Protein AF-A0A6L4ZQA4-F1 (afdb_monomer)

Mean predicted aligned error: 10.64 Å

Foldseek 3Di:
DPPPPPDLPDDVVVVCVVVPDPDLVVQQVDEAEEERADPQDFDDDPPDTDDDDDDPPVPPDSYQKYWYWYADPVGIDIDIDGDCVVDPPVRVVVVVVQVVQLVVQCVVCVPDDSVVSND

Sequence (119 aa):
ILGAYANSDVPGQKLIEEFAPKDPQIMSRLILFLYQNIPPQTFMVENLQAEKFKIIHSDSMPVNFMIIIYKSDYGLKIKIQYNPDVFSETTISKMLTEYKAIIQNIIASPEKTIVELTS

Structure (mmCIF, N/CA/C/O backbone):
data_AF-A0A6L4ZQA4-F1
#
_entry.id   AF-A0A6L4ZQA4-F1
#
loop_
_atom_site.group_PDB
_atom_site.id
_atom_site.type_symbol
_atom_site.label_atom_id
_atom_site.label_alt_id
_atom_site.label_comp_id
_atom_site.label_asym_id
_atom_site.label_entity_id
_atom_site.label_seq_id
_atom_site.pdbx_PDB_ins_code
_atom_site.Cartn_x
_atom_site.Cartn_y
_atom_site.Cartn_z
_atom_site.occupancy
_atom_site.B_iso_or_equiv
_atom_site.auth_seq_id
_atom_site.auth_comp_id
_atom_site.auth_asym_id
_atom_site.auth_atom_id
_atom_site.pdbx_PDB_model_num
ATOM 1 N N . ILE A 1 1 ? -18.348 8.822 -6.186 1.00 42.78 1 ILE A N 1
ATOM 2 C CA . ILE A 1 1 ? -17.650 7.510 -6.086 1.00 42.78 1 ILE A CA 1
ATOM 3 C C . ILE A 1 1 ? -18.232 6.451 -7.047 1.00 42.78 1 ILE A C 1
ATOM 5 O O . ILE A 1 1 ? -17.501 5.569 -7.465 1.00 42.78 1 ILE A O 1
ATOM 9 N N . LEU A 1 2 ? -19.491 6.556 -7.500 1.00 35.78 2 LEU A N 1
ATOM 10 C CA . LEU A 1 2 ? -20.135 5.553 -8.375 1.00 35.78 2 LEU A CA 1
ATOM 11 C C . LEU A 1 2 ? -19.724 5.557 -9.867 1.00 35.78 2 LEU A C 1
ATOM 13 O O . LEU A 1 2 ? -20.099 4.644 -10.587 1.00 35.78 2 LEU A O 1
ATOM 17 N N . GLY A 1 3 ? -18.935 6.526 -10.343 1.00 37.53 3 GLY A N 1
ATOM 18 C CA . GLY A 1 3 ? -18.532 6.601 -11.759 1.00 37.53 3 GLY A CA 1
ATOM 19 C C . GLY A 1 3 ? -17.416 5.636 -12.190 1.00 37.53 3 GLY A C 1
ATOM 20 O O . GLY A 1 3 ? -17.139 5.543 -13.378 1.00 37.53 3 GLY A O 1
ATOM 21 N N . ALA A 1 4 ? -16.765 4.932 -11.254 1.00 43.66 4 ALA A N 1
ATOM 22 C CA . ALA A 1 4 ? -15.575 4.111 -11.530 1.00 43.66 4 ALA A CA 1
ATOM 23 C C . ALA A 1 4 ? -15.852 2.597 -11.660 1.00 43.66 4 ALA A C 1
ATOM 25 O O . ALA A 1 4 ? -14.938 1.830 -11.940 1.00 43.66 4 ALA A O 1
ATOM 26 N N . TYR A 1 5 ? -17.100 2.154 -11.472 1.00 41.94 5 TYR A N 1
ATOM 27 C CA . TYR A 1 5 ? -17.479 0.730 -11.476 1.00 41.94 5 TYR A CA 1
ATOM 28 C C . TYR A 1 5 ? -18.052 0.247 -12.819 1.00 41.94 5 TYR A C 1
ATOM 30 O O . TYR A 1 5 ? -18.817 -0.711 -12.858 1.00 41.94 5 TYR A O 1
ATOM 38 N N . ALA A 1 6 ? -17.713 0.904 -13.929 1.00 38.81 6 ALA A N 1
ATOM 39 C CA . ALA A 1 6 ? -18.384 0.650 -15.202 1.00 38.81 6 ALA A CA 1
ATOM 40 C C . ALA A 1 6 ? -17.935 -0.627 -15.937 1.00 38.81 6 ALA A C 1
ATOM 42 O O . ALA A 1 6 ? -18.635 -1.024 -16.855 1.00 38.81 6 ALA A O 1
ATOM 43 N N . ASN A 1 7 ? -16.831 -1.291 -15.567 1.00 48.44 7 ASN A N 1
ATOM 44 C CA . ASN A 1 7 ? -16.348 -2.474 -16.296 1.00 48.44 7 ASN A CA 1
ATOM 45 C C . ASN A 1 7 ? -15.579 -3.452 -15.389 1.00 48.44 7 ASN A C 1
ATOM 47 O O . ASN A 1 7 ? -14.360 -3.359 -15.253 1.00 48.44 7 ASN A O 1
ATOM 51 N N . SER A 1 8 ? -16.279 -4.411 -14.776 1.00 47.78 8 SER A N 1
ATOM 52 C CA . SER A 1 8 ? -15.664 -5.451 -13.927 1.00 47.78 8 SER A CA 1
ATOM 53 C C . SER A 1 8 ? -14.882 -6.528 -14.699 1.00 47.78 8 SER A C 1
ATOM 55 O O . SER A 1 8 ? -14.196 -7.329 -14.069 1.00 47.78 8 SER A O 1
ATOM 57 N N . ASP A 1 9 ? -14.940 -6.516 -16.036 1.00 50.25 9 ASP A N 1
ATOM 58 C CA . ASP A 1 9 ? -14.293 -7.507 -16.911 1.00 50.25 9 ASP A CA 1
ATOM 59 C C . ASP A 1 9 ? -12.969 -7.027 -17.531 1.00 50.25 9 ASP A C 1
ATOM 61 O O . ASP A 1 9 ? -12.285 -7.789 -18.218 1.00 50.25 9 ASP A O 1
ATOM 65 N N . VAL A 1 10 ? -12.571 -5.770 -17.302 1.00 49.62 10 VAL A N 1
ATOM 66 C CA . VAL A 1 10 ? -11.318 -5.233 -17.848 1.00 49.62 10 VAL A CA 1
ATOM 67 C C . VAL A 1 10 ? -10.179 -5.513 -16.861 1.00 49.62 10 VAL A C 1
ATOM 69 O O . VAL A 1 10 ? -10.247 -5.072 -15.710 1.00 49.62 10 VAL A O 1
ATOM 72 N N . PRO A 1 11 ? -9.103 -6.218 -17.273 1.00 58.31 11 PRO A N 1
ATOM 73 C CA . PRO A 1 11 ? -7.919 -6.373 -16.440 1.00 58.31 11 PRO A CA 1
ATOM 74 C C . PRO A 1 11 ? -7.424 -4.998 -15.996 1.00 58.31 11 PRO A C 1
ATOM 76 O O . PRO A 1 11 ? -7.240 -4.117 -16.831 1.00 58.31 11 PRO A O 1
ATOM 79 N N . GLY A 1 12 ? -7.165 -4.815 -14.699 1.00 55.78 12 GLY A N 1
ATOM 80 C CA . GLY A 1 12 ? -6.736 -3.517 -14.162 1.00 55.78 12 GLY A CA 1
ATOM 81 C C . GLY A 1 12 ? -5.522 -2.907 -14.877 1.00 55.78 12 GLY A C 1
ATOM 82 O O . GLY A 1 12 ? -5.392 -1.693 -14.921 1.00 55.78 12 GLY A O 1
ATOM 83 N N . GLN A 1 13 ? -4.687 -3.734 -15.513 1.00 56.12 13 GLN A N 1
ATOM 84 C CA . GLN A 1 13 ? -3.581 -3.301 -16.371 1.00 56.12 13 GLN A CA 1
ATOM 85 C C . GLN A 1 13 ? -4.041 -2.505 -17.605 1.00 56.12 13 GLN A C 1
ATOM 87 O O . GLN A 1 13 ? -3.462 -1.465 -17.895 1.00 56.12 13 GLN A O 1
ATOM 92 N N . LYS A 1 14 ? -5.137 -2.910 -18.260 1.00 57.06 14 LYS A N 1
ATOM 93 C CA . LYS A 1 14 ? -5.724 -2.162 -19.385 1.00 57.06 14 LYS A CA 1
ATOM 94 C C . LYS A 1 14 ? -6.357 -0.844 -18.938 1.00 57.06 14 LYS A C 1
ATOM 96 O O . LYS A 1 14 ? -6.239 0.151 -19.636 1.00 57.06 14 LYS A O 1
ATOM 101 N N . LEU A 1 15 ? -6.970 -0.809 -17.750 1.00 59.88 15 LEU A N 1
ATOM 102 C CA . LEU A 1 15 ? -7.477 0.445 -17.175 1.00 59.88 15 LEU A CA 1
ATOM 103 C C . LEU A 1 15 ? -6.340 1.427 -16.887 1.00 59.88 15 LEU A C 1
ATOM 105 O O . LEU A 1 15 ? -6.500 2.624 -17.091 1.00 59.88 15 LEU A O 1
ATOM 109 N N . ILE A 1 16 ? -5.188 0.933 -16.433 1.00 60.56 16 ILE A N 1
ATOM 110 C CA . ILE A 1 16 ? -4.008 1.780 -16.262 1.00 60.56 16 ILE A CA 1
ATOM 111 C C . ILE A 1 16 ? -3.580 2.318 -17.624 1.00 60.56 16 ILE A C 1
ATOM 113 O O . ILE A 1 16 ? -3.411 3.513 -17.740 1.00 60.56 16 ILE A O 1
ATOM 117 N N . GLU A 1 17 ? -3.476 1.503 -18.669 1.00 62.69 17 GLU A N 1
ATOM 118 C CA . GLU A 1 17 ? -3.097 1.991 -20.006 1.00 62.69 17 GLU A CA 1
ATOM 119 C C . GLU A 1 17 ? -4.084 3.021 -20.592 1.00 62.69 17 GLU A C 1
ATOM 121 O O . GLU A 1 17 ? -3.658 3.981 -21.234 1.00 62.69 17 GLU A O 1
ATOM 126 N N . GLU A 1 18 ? -5.388 2.856 -20.352 1.00 62.75 18 GLU A N 1
ATOM 127 C CA . GLU A 1 18 ? -6.435 3.739 -20.887 1.00 62.75 18 GLU A CA 1
ATOM 128 C C . GLU A 1 18 ? -6.622 5.037 -20.086 1.00 62.75 18 GLU A C 1
ATOM 130 O O . GLU A 1 18 ? -6.898 6.087 -20.672 1.00 62.75 18 GLU A O 1
ATOM 135 N N . PHE A 1 19 ? -6.479 4.984 -18.758 1.00 60.47 19 PHE A N 1
ATOM 136 C CA . PHE A 1 19 ? -6.728 6.121 -17.860 1.00 60.47 19 PHE A CA 1
ATOM 137 C C . PHE A 1 19 ? -5.453 6.750 -17.289 1.00 60.47 19 PHE A C 1
ATOM 139 O O . PHE A 1 19 ? -5.528 7.810 -16.660 1.00 60.47 19 PHE A O 1
ATOM 146 N N . ALA A 1 20 ? -4.286 6.131 -17.485 1.00 63.12 20 ALA A N 1
ATOM 147 C CA . ALA A 1 20 ? -3.019 6.697 -17.052 1.00 63.12 20 ALA A CA 1
ATOM 148 C C . ALA A 1 20 ? -2.766 8.043 -17.733 1.00 63.12 20 ALA A C 1
ATOM 150 O O . ALA A 1 20 ? -2.891 8.173 -18.957 1.00 63.12 20 ALA A O 1
ATOM 151 N N . PRO A 1 21 ? -2.304 9.041 -16.968 1.00 63.94 21 PRO A N 1
ATOM 152 C CA . PRO A 1 21 ? -1.620 10.182 -17.542 1.00 63.94 21 PRO A CA 1
ATOM 153 C C . PRO A 1 21 ? -0.512 9.710 -18.489 1.00 63.94 21 PRO A C 1
ATOM 155 O O . PRO A 1 21 ? 0.323 8.885 -18.128 1.00 63.94 21 PRO A O 1
ATOM 158 N N . LYS A 1 22 ? -0.467 10.281 -19.696 1.00 68.69 22 LYS A N 1
ATOM 159 C CA . LYS A 1 22 ? 0.593 9.995 -20.681 1.00 68.69 22 LYS A CA 1
ATOM 160 C C . LYS A 1 22 ? 1.974 10.505 -20.252 1.00 68.69 22 LYS A C 1
ATOM 162 O O . LYS A 1 22 ? 2.952 10.238 -20.939 1.00 68.69 22 LYS A O 1
ATOM 167 N N . ASP A 1 23 ? 2.042 11.262 -19.158 1.00 77.88 23 ASP A N 1
ATOM 168 C CA . ASP A 1 23 ? 3.270 11.806 -18.594 1.00 77.88 23 ASP A CA 1
ATOM 169 C C . ASP A 1 23 ? 3.902 10.807 -17.601 1.00 77.88 23 ASP A C 1
ATOM 171 O O . ASP A 1 23 ? 3.347 10.583 -16.515 1.00 77.88 23 ASP A O 1
ATOM 175 N N . PRO A 1 24 ? 5.084 10.244 -17.918 1.00 69.44 24 PRO A N 1
ATOM 176 C CA . PRO A 1 24 ? 5.799 9.328 -17.032 1.00 69.44 24 PRO A CA 1
ATOM 177 C C . PRO A 1 24 ? 6.130 9.931 -15.658 1.00 69.44 24 PRO A C 1
ATOM 179 O O . PRO A 1 24 ? 6.181 9.207 -14.660 1.00 69.44 24 PRO A O 1
ATOM 182 N N . GLN A 1 25 ? 6.323 11.252 -15.568 1.00 73.50 25 GLN A N 1
ATOM 183 C CA . GLN A 1 25 ? 6.600 11.913 -14.292 1.00 73.50 25 GLN A CA 1
ATOM 184 C C . GLN A 1 25 ? 5.385 11.875 -13.369 1.00 73.50 25 GLN A C 1
ATOM 186 O O . GLN A 1 25 ? 5.535 11.654 -12.167 1.00 73.50 25 GLN A O 1
ATOM 191 N N . ILE A 1 26 ? 4.181 12.042 -13.916 1.00 74.44 26 ILE A N 1
ATOM 192 C CA . ILE A 1 26 ? 2.948 11.924 -13.134 1.00 74.44 26 ILE A CA 1
ATOM 193 C C . ILE A 1 26 ? 2.767 10.470 -12.699 1.00 74.44 26 ILE A C 1
ATOM 195 O O . ILE A 1 26 ? 2.509 10.219 -11.524 1.00 74.44 26 ILE A O 1
ATOM 199 N N . MET A 1 27 ? 2.997 9.517 -13.605 1.00 71.88 27 MET A N 1
ATOM 200 C CA . MET A 1 27 ? 2.871 8.084 -13.322 1.00 71.88 27 MET A CA 1
ATOM 201 C C . MET A 1 27 ? 3.759 7.620 -12.162 1.00 71.88 27 MET A C 1
ATOM 203 O O . MET A 1 27 ? 3.294 6.917 -11.265 1.00 71.88 27 MET A O 1
ATOM 207 N N . SER A 1 28 ? 4.998 8.109 -12.090 1.00 73.06 28 SER A N 1
ATOM 208 C CA . SER A 1 28 ? 5.909 7.810 -10.976 1.00 73.06 28 SER A CA 1
ATOM 209 C C . SER A 1 28 ? 5.421 8.310 -9.601 1.00 73.06 28 SER A C 1
ATOM 211 O O . SER A 1 28 ? 5.876 7.819 -8.566 1.00 73.06 28 SER A O 1
ATOM 213 N N . ARG A 1 29 ? 4.476 9.258 -9.559 1.00 77.56 29 ARG A N 1
ATOM 214 C CA . ARG A 1 29 ? 3.900 9.813 -8.319 1.00 77.56 29 ARG A CA 1
ATOM 215 C C . ARG A 1 29 ? 2.574 9.168 -7.923 1.00 77.56 29 ARG A C 1
ATOM 217 O O . ARG A 1 29 ? 2.059 9.466 -6.847 1.00 77.56 29 ARG A O 1
ATOM 224 N N . LEU A 1 30 ? 2.001 8.321 -8.775 1.00 76.62 30 LEU A N 1
ATOM 225 C CA . LEU A 1 30 ? 0.726 7.676 -8.494 1.00 76.62 30 LEU A CA 1
ATOM 226 C C . LEU A 1 30 ? 0.913 6.430 -7.627 1.00 76.62 30 LEU A C 1
ATOM 228 O O . LEU A 1 30 ? 1.823 5.627 -7.829 1.00 76.62 30 LEU A O 1
ATOM 232 N N . ILE A 1 31 ? -0.011 6.259 -6.684 1.00 80.88 31 ILE A N 1
ATOM 233 C CA . ILE A 1 31 ? -0.240 5.005 -5.971 1.00 80.88 31 ILE A CA 1
ATOM 234 C C . ILE A 1 31 ? -1.457 4.349 -6.611 1.00 80.88 31 ILE A C 1
ATOM 236 O O . ILE A 1 31 ? -2.535 4.945 -6.650 1.00 80.88 31 ILE A O 1
ATOM 240 N N . LEU A 1 32 ? -1.295 3.124 -7.106 1.00 80.81 32 LEU A N 1
ATOM 241 C CA . LEU A 1 32 ? -2.407 2.368 -7.677 1.00 80.81 32 LEU A CA 1
ATOM 242 C C . LEU A 1 32 ? -2.997 1.415 -6.647 1.00 80.81 32 LEU A C 1
ATOM 244 O O . LEU A 1 32 ? -2.277 0.652 -6.010 1.00 80.81 32 LEU A O 1
ATOM 248 N N . PHE A 1 33 ? -4.319 1.437 -6.519 1.00 81.56 33 PHE A N 1
ATOM 249 C CA . PHE A 1 33 ? -5.074 0.520 -5.678 1.00 81.56 33 PHE A CA 1
ATOM 250 C C . PHE A 1 33 ? -6.043 -0.268 -6.552 1.00 81.56 33 PHE A C 1
ATOM 252 O O . PHE A 1 33 ? -6.937 0.304 -7.175 1.00 81.56 33 PHE A O 1
ATOM 259 N N . LEU A 1 34 ? -5.859 -1.584 -6.606 1.00 79.50 34 LEU A N 1
ATOM 260 C CA . LEU A 1 34 ? -6.658 -2.481 -7.429 1.00 79.50 34 LEU A CA 1
ATOM 261 C C . LEU A 1 34 ? -7.349 -3.508 -6.545 1.00 79.50 34 LEU A C 1
ATOM 263 O O . LEU A 1 34 ? -6.687 -4.276 -5.855 1.00 79.50 34 LEU A O 1
ATOM 267 N N . TYR A 1 35 ? -8.675 -3.566 -6.614 1.00 80.75 35 TYR A N 1
ATOM 268 C CA . TYR A 1 35 ? -9.447 -4.666 -6.050 1.00 80.75 35 TYR A CA 1
ATOM 269 C C . TYR A 1 35 ? -9.871 -5.616 -7.172 1.00 80.75 35 TYR A C 1
ATOM 271 O O . TYR A 1 35 ? -10.645 -5.248 -8.051 1.00 80.75 35 TYR A O 1
ATOM 279 N N . GLN A 1 36 ? -9.343 -6.836 -7.153 1.00 71.25 36 GLN A N 1
ATOM 280 C CA . GLN A 1 36 ? -9.665 -7.894 -8.102 1.00 71.25 36 GLN A CA 1
ATOM 281 C C . GLN A 1 36 ? -10.565 -8.923 -7.422 1.00 71.25 36 GLN A C 1
ATOM 283 O O . GLN A 1 36 ? -10.105 -9.796 -6.686 1.00 71.25 36 GLN A O 1
ATOM 288 N N . ASN A 1 37 ? -11.862 -8.851 -7.708 1.00 68.31 37 ASN A N 1
ATOM 289 C CA . ASN A 1 37 ? -12.813 -9.906 -7.359 1.00 68.31 37 ASN A CA 1
ATOM 290 C C . ASN A 1 37 ? -12.952 -10.917 -8.508 1.00 68.31 37 ASN A C 1
ATOM 292 O O . ASN A 1 37 ? -14.059 -11.276 -8.898 1.00 68.31 37 ASN A O 1
ATOM 296 N N . ILE A 1 38 ? -11.827 -11.318 -9.107 1.00 62.47 38 ILE A N 1
ATOM 297 C CA . ILE A 1 38 ? -11.822 -12.292 -10.200 1.00 62.47 38 ILE A CA 1
ATOM 298 C C . ILE A 1 38 ? -11.760 -13.683 -9.559 1.00 62.47 38 ILE A C 1
ATOM 300 O O . ILE A 1 38 ? -10.809 -13.946 -8.815 1.00 62.47 38 ILE A O 1
ATOM 304 N N . PRO A 1 39 ? -12.734 -14.576 -9.812 1.00 55.69 39 PRO A N 1
ATOM 305 C CA . PRO A 1 39 ? -12.669 -15.948 -9.330 1.00 55.69 39 PRO A CA 1
ATOM 306 C C . PRO A 1 39 ? -11.371 -16.615 -9.807 1.00 55.69 39 PRO A C 1
ATOM 308 O O . PRO A 1 39 ? -10.962 -16.385 -10.952 1.00 55.69 39 PRO A O 1
ATOM 311 N N . PRO A 1 40 ? -10.708 -17.440 -8.978 1.00 56.69 40 PRO A N 1
ATOM 312 C CA . PRO A 1 40 ? -9.567 -18.217 -9.437 1.00 56.69 40 PRO A CA 1
ATOM 313 C C . PRO A 1 40 ? -10.004 -19.075 -10.629 1.00 56.69 40 PRO A C 1
ATOM 315 O O . PRO A 1 40 ? -10.838 -19.964 -10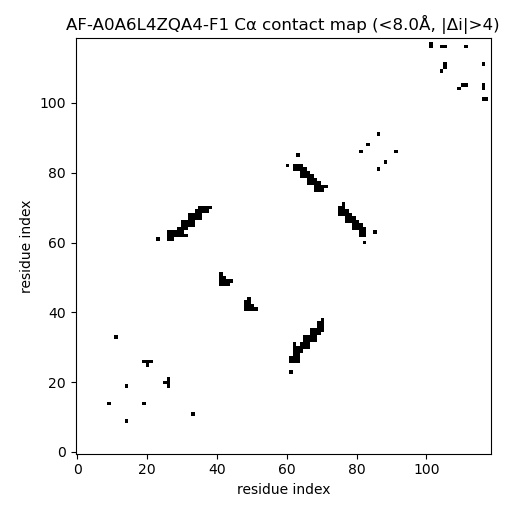.502 1.00 56.69 40 PRO A O 1
ATOM 318 N N . GLN A 1 41 ? -9.471 -18.771 -11.813 1.00 57.69 41 GLN A N 1
ATOM 319 C CA . GLN A 1 41 ? -9.730 -19.567 -13.007 1.00 57.69 41 GLN A CA 1
ATOM 320 C C . GLN A 1 41 ? -8.876 -20.830 -12.931 1.00 57.69 41 GLN A C 1
ATOM 322 O O . GLN A 1 41 ? -7.664 -20.771 -13.160 1.00 57.69 41 GLN A O 1
ATOM 327 N N . THR A 1 42 ? -9.501 -21.954 -12.601 1.00 59.66 42 THR A N 1
ATOM 328 C CA . THR A 1 42 ? -8.933 -23.282 -12.820 1.00 59.66 42 THR A CA 1
ATOM 329 C C . THR A 1 42 ? -9.109 -23.645 -14.289 1.00 59.66 42 THR A C 1
ATOM 331 O O . THR A 1 42 ? -10.212 -23.591 -14.830 1.00 59.66 42 THR A O 1
ATOM 334 N N . PHE A 1 43 ? -8.008 -23.977 -14.958 1.00 62.12 43 PHE A N 1
ATOM 335 C CA . PHE A 1 43 ? -8.054 -24.471 -16.328 1.00 62.12 43 PHE A CA 1
ATOM 336 C C . PHE A 1 43 ? -8.033 -25.991 -16.258 1.00 62.12 43 PHE A C 1
ATOM 338 O O . PHE A 1 43 ? -7.075 -26.575 -15.764 1.00 62.12 43 PHE A O 1
ATOM 345 N N . MET A 1 44 ? -9.105 -26.631 -16.714 1.00 65.81 44 MET A N 1
ATOM 346 C CA . MET A 1 44 ? -9.134 -28.079 -16.892 1.00 65.81 44 MET A CA 1
ATOM 347 C C . MET A 1 44 ? -8.801 -28.374 -18.350 1.00 65.81 44 MET A C 1
ATOM 349 O O . MET A 1 44 ? -9.490 -27.888 -19.248 1.00 65.81 44 MET A O 1
ATOM 353 N N . VAL A 1 45 ? -7.747 -29.151 -18.584 1.00 72.12 45 VAL A N 1
ATOM 354 C CA . VAL A 1 45 ? -7.456 -29.725 -19.902 1.00 72.12 45 VAL A CA 1
ATOM 355 C C . VAL A 1 45 ? -7.632 -31.226 -19.760 1.00 72.12 45 VAL A C 1
ATOM 357 O O . VAL A 1 45 ? -6.829 -31.887 -19.106 1.00 72.12 45 VAL A O 1
ATOM 360 N N . GLU A 1 46 ? -8.729 -31.741 -20.316 1.00 79.75 46 GLU A N 1
ATOM 361 C CA . GLU A 1 46 ? -9.182 -33.120 -20.106 1.00 79.75 46 GLU A CA 1
ATOM 362 C C . GLU A 1 46 ? -9.313 -33.456 -18.605 1.00 79.75 46 GLU A C 1
ATOM 364 O O . GLU A 1 46 ? -10.212 -32.951 -17.933 1.00 79.75 46 GLU A O 1
ATOM 369 N N . ASN A 1 47 ? -8.385 -34.267 -18.081 1.00 74.75 47 ASN A N 1
ATOM 370 C CA . ASN A 1 47 ? -8.334 -34.760 -16.702 1.00 74.75 47 ASN A CA 1
ATOM 371 C C . ASN A 1 47 ? -7.200 -34.109 -15.887 1.00 74.75 47 ASN A C 1
ATOM 373 O O . ASN A 1 47 ? -6.913 -34.540 -14.770 1.00 74.75 47 ASN A O 1
ATOM 377 N N . LEU A 1 48 ? -6.514 -33.116 -16.459 1.00 70.62 48 LEU A N 1
ATOM 378 C CA . LEU A 1 48 ? -5.400 -32.415 -15.833 1.00 70.62 48 LEU A CA 1
ATOM 379 C C . LEU A 1 48 ? -5.859 -31.047 -15.340 1.00 70.62 48 LEU A C 1
ATOM 381 O O . LEU A 1 48 ? -6.415 -30.240 -16.091 1.00 70.62 48 LEU A O 1
ATOM 385 N N . GLN A 1 49 ? -5.578 -30.781 -14.069 1.00 71.31 49 GLN A N 1
ATOM 386 C CA . GLN A 1 49 ? -5.731 -29.458 -13.490 1.00 71.31 49 GLN A CA 1
ATOM 387 C C . GLN A 1 49 ? -4.502 -28.625 -13.858 1.00 71.31 49 GLN A C 1
ATOM 389 O O . GLN A 1 49 ? -3.403 -28.863 -13.359 1.00 71.31 49 GLN A O 1
ATOM 394 N N . ALA A 1 50 ? -4.680 -27.652 -14.748 1.00 69.75 50 ALA A N 1
ATOM 395 C CA . ALA A 1 50 ? -3.656 -26.670 -15.053 1.00 69.75 50 ALA A CA 1
ATOM 396 C C . ALA A 1 50 ? -3.718 -25.531 -14.027 1.00 69.75 50 ALA A C 1
ATOM 398 O O . ALA A 1 50 ? -4.720 -24.818 -13.898 1.00 69.75 50 ALA A O 1
ATOM 399 N N . GLU A 1 51 ? -2.617 -25.343 -13.307 1.00 62.53 51 GLU A N 1
ATOM 400 C CA . GLU A 1 51 ? -2.408 -24.182 -12.452 1.00 62.53 51 GLU A CA 1
ATOM 401 C C . GLU A 1 51 ? -1.753 -23.055 -13.253 1.00 62.53 51 GLU A C 1
ATOM 403 O O . GLU A 1 51 ? -0.813 -23.269 -14.022 1.00 62.53 51 GLU A O 1
ATOM 408 N N . LYS A 1 52 ? -2.230 -21.818 -13.065 1.00 59.94 52 LYS A N 1
ATOM 409 C CA . LYS A 1 52 ? -1.557 -20.650 -13.639 1.00 59.94 52 LYS A CA 1
ATOM 410 C C . LYS A 1 52 ? -0.196 -20.478 -12.968 1.00 59.94 52 LYS A C 1
ATOM 412 O O . LYS A 1 52 ? -0.119 -19.977 -11.847 1.00 59.94 52 LYS A O 1
ATOM 417 N N . PHE A 1 53 ? 0.880 -20.790 -13.680 1.00 49.28 53 PHE A N 1
ATOM 418 C CA . PHE A 1 53 ? 2.200 -20.305 -13.305 1.00 49.28 53 PHE A CA 1
ATOM 419 C C . PHE A 1 53 ? 2.293 -18.820 -13.667 1.00 49.28 53 PHE A C 1
ATOM 421 O O . PHE A 1 53 ? 2.105 -18.427 -14.821 1.00 49.28 53 PHE A O 1
ATOM 428 N N . LYS A 1 54 ? 2.540 -17.964 -12.672 1.00 52.78 54 LYS A N 1
ATOM 429 C CA . LYS A 1 54 ? 2.714 -16.531 -12.908 1.00 52.78 54 LYS A CA 1
ATOM 430 C C . LYS A 1 54 ? 4.046 -16.323 -13.619 1.00 52.78 54 LYS A C 1
ATOM 432 O O . LYS A 1 54 ? 5.092 -16.367 -12.980 1.00 52.78 54 LYS A O 1
ATOM 437 N N . ILE A 1 55 ? 4.002 -16.054 -14.922 1.00 45.09 55 ILE A N 1
ATOM 438 C CA . ILE A 1 55 ? 5.161 -15.513 -15.628 1.00 45.09 55 ILE A CA 1
ATOM 439 C C . ILE A 1 55 ? 5.457 -14.165 -14.971 1.00 45.09 55 ILE A C 1
ATOM 441 O O . ILE A 1 55 ? 4.641 -13.242 -15.017 1.00 45.09 55 ILE A O 1
ATOM 445 N N . ILE A 1 56 ? 6.591 -14.071 -14.279 1.00 47.47 56 ILE A N 1
ATOM 446 C CA . ILE A 1 56 ? 7.108 -12.793 -13.799 1.00 47.47 56 ILE A CA 1
ATOM 447 C C . ILE A 1 56 ? 7.713 -12.124 -15.030 1.00 47.47 56 ILE A C 1
ATOM 449 O O . ILE A 1 56 ? 8.924 -12.121 -15.216 1.00 47.47 56 ILE A O 1
ATOM 453 N N . HIS A 1 57 ? 6.866 -11.613 -15.923 1.00 43.62 57 HIS A N 1
ATOM 454 C CA . HIS A 1 57 ? 7.342 -10.596 -16.838 1.00 43.62 57 HIS A CA 1
ATOM 455 C C . HIS A 1 57 ? 7.748 -9.414 -15.962 1.00 43.62 57 HIS A C 1
ATOM 457 O O . HIS A 1 57 ? 6.939 -8.886 -15.194 1.00 43.62 57 HIS A O 1
ATOM 463 N N . SER A 1 58 ? 9.024 -9.040 -16.028 1.00 46.25 58 SER A N 1
ATOM 464 C CA . SER A 1 58 ? 9.528 -7.772 -15.510 1.00 46.25 58 SER A CA 1
ATOM 465 C C . SER A 1 58 ? 9.060 -6.630 -16.416 1.00 46.25 58 SER A C 1
ATOM 467 O O . SER A 1 58 ? 9.865 -5.797 -16.831 1.00 46.25 58 SER A O 1
ATOM 469 N N . ASP A 1 59 ? 7.782 -6.629 -16.794 1.00 52.12 59 ASP A N 1
ATOM 470 C CA . ASP A 1 59 ? 7.200 -5.489 -17.476 1.00 52.12 59 ASP A CA 1
ATOM 471 C C . ASP A 1 59 ? 7.347 -4.322 -16.508 1.00 52.12 59 ASP A C 1
ATOM 473 O O . ASP A 1 59 ? 6.969 -4.423 -15.334 1.00 52.12 59 ASP A O 1
ATOM 477 N N . SER A 1 60 ? 8.001 -3.257 -16.971 1.00 59.31 60 SER A N 1
ATOM 478 C CA . SER A 1 60 ? 8.257 -2.068 -16.169 1.00 59.31 60 SER A CA 1
ATOM 479 C C . SER A 1 60 ? 6.949 -1.636 -15.518 1.00 59.31 60 SER A C 1
ATOM 481 O O . SER A 1 60 ? 5.990 -1.300 -16.217 1.00 59.31 60 SER A O 1
ATOM 483 N N . MET A 1 61 ? 6.887 -1.678 -14.187 1.00 66.31 61 MET A N 1
ATOM 484 C CA . MET A 1 61 ? 5.709 -1.202 -13.483 1.00 66.31 61 MET A CA 1
ATOM 485 C C . MET A 1 61 ? 5.579 0.294 -13.784 1.00 66.31 61 MET A C 1
ATOM 487 O O . MET A 1 61 ? 6.525 1.039 -13.532 1.00 66.31 61 MET A O 1
ATOM 491 N N . PRO A 1 62 ? 4.447 0.755 -14.341 1.00 67.94 62 PRO A N 1
ATOM 492 C CA . PRO A 1 62 ? 4.341 2.134 -14.805 1.00 67.94 62 PRO A CA 1
ATOM 493 C C . PRO A 1 62 ? 4.287 3.133 -13.639 1.00 67.94 62 PRO A C 1
ATOM 495 O O . PRO A 1 62 ? 4.505 4.321 -13.833 1.00 67.94 62 PRO A O 1
ATOM 498 N N . VAL A 1 63 ? 4.017 2.652 -12.422 1.00 77.38 63 VAL A N 1
ATOM 499 C CA . VAL A 1 63 ? 4.002 3.431 -11.181 1.00 77.38 63 VAL A CA 1
ATOM 500 C C . VAL A 1 63 ? 5.072 2.931 -10.221 1.00 77.38 63 VAL A C 1
ATOM 502 O O . VAL A 1 63 ? 5.570 1.823 -10.377 1.00 77.38 63 VAL A O 1
ATOM 505 N N . ASN A 1 64 ? 5.388 3.708 -9.186 1.00 85.44 64 ASN A N 1
ATOM 506 C CA . ASN A 1 64 ? 6.369 3.294 -8.179 1.00 85.44 64 ASN A CA 1
ATOM 507 C C . ASN A 1 64 ? 5.777 2.440 -7.053 1.00 85.44 64 ASN A C 1
ATOM 509 O O . ASN A 1 64 ? 6.530 1.786 -6.334 1.00 85.44 64 ASN A O 1
ATOM 513 N N . PHE A 1 65 ? 4.451 2.428 -6.887 1.00 86.25 65 PHE A N 1
ATOM 514 C CA . PHE A 1 65 ? 3.790 1.660 -5.837 1.00 86.25 65 PHE A CA 1
ATOM 515 C C . PHE A 1 65 ? 2.370 1.248 -6.246 1.00 86.25 65 PHE A C 1
ATOM 517 O O . PHE A 1 65 ? 1.554 2.068 -6.675 1.00 86.25 65 PHE A O 1
ATOM 524 N N . MET A 1 66 ? 2.066 -0.036 -6.089 1.00 85.38 66 MET A N 1
ATOM 525 C CA . MET A 1 66 ? 0.791 -0.644 -6.446 1.00 85.38 66 MET A CA 1
ATOM 526 C C . MET A 1 66 ? 0.348 -1.630 -5.362 1.00 85.38 66 MET A C 1
ATOM 528 O O . MET A 1 66 ? 1.092 -2.540 -4.995 1.00 85.38 66 MET A O 1
ATOM 532 N N . ILE A 1 67 ? -0.890 -1.483 -4.895 1.00 85.88 67 ILE A N 1
ATOM 533 C CA . ILE A 1 67 ? -1.583 -2.419 -4.007 1.00 85.88 67 ILE A CA 1
ATOM 534 C C . ILE A 1 67 ? -2.614 -3.178 -4.831 1.00 85.88 67 ILE A C 1
ATOM 536 O O . ILE A 1 67 ? -3.463 -2.583 -5.493 1.00 85.88 67 ILE A O 1
ATOM 540 N N . ILE A 1 68 ? -2.567 -4.501 -4.752 1.00 82.75 68 ILE A N 1
ATOM 541 C CA . ILE A 1 68 ? -3.524 -5.406 -5.376 1.00 82.75 68 ILE A CA 1
ATOM 542 C C . ILE A 1 68 ? -4.182 -6.216 -4.267 1.00 82.75 68 ILE A C 1
ATOM 544 O O . ILE A 1 68 ? -3.525 -7.001 -3.583 1.00 82.75 68 ILE A O 1
ATOM 548 N N . ILE A 1 69 ? -5.485 -6.045 -4.101 1.00 84.31 69 ILE A N 1
ATOM 549 C CA . ILE A 1 69 ? -6.307 -6.804 -3.169 1.00 84.31 69 ILE A CA 1
ATOM 550 C C . ILE A 1 69 ? -7.133 -7.801 -3.964 1.00 84.31 69 ILE A C 1
ATOM 552 O O . ILE A 1 69 ? -7.787 -7.429 -4.933 1.00 84.31 69 ILE A O 1
ATOM 556 N N . TYR A 1 70 ? -7.132 -9.058 -3.548 1.00 80.94 70 TYR A N 1
ATOM 557 C CA . TYR A 1 70 ? -7.946 -10.093 -4.169 1.00 80.94 70 TYR A CA 1
ATOM 558 C C . TYR A 1 70 ? -8.585 -10.986 -3.115 1.00 80.94 70 TYR A C 1
ATOM 560 O O . TYR A 1 70 ? -8.052 -11.181 -2.018 1.00 80.94 70 TYR A O 1
ATOM 568 N N . LYS A 1 71 ? -9.767 -11.511 -3.439 1.00 79.25 71 LYS A N 1
ATOM 569 C CA . LYS A 1 71 ? -10.471 -12.461 -2.579 1.00 79.25 71 LYS A CA 1
ATOM 570 C C . LYS A 1 71 ? -9.816 -13.839 -2.694 1.00 79.25 71 LYS A C 1
ATOM 572 O O . LYS A 1 71 ? -9.436 -14.273 -3.777 1.00 79.25 71 LYS A O 1
ATOM 577 N N . SER A 1 72 ? -9.689 -14.521 -1.566 1.00 76.94 72 SER A N 1
ATOM 578 C CA . SER A 1 72 ? -9.285 -15.921 -1.466 1.00 76.94 72 SER A CA 1
ATOM 579 C C . SER A 1 72 ? -10.232 -16.663 -0.528 1.00 76.94 72 SER A C 1
ATOM 581 O O . SER A 1 72 ? -11.001 -16.029 0.201 1.00 76.94 72 SER A O 1
ATOM 583 N N . ASP A 1 73 ? -10.136 -17.989 -0.497 1.00 77.62 73 ASP A N 1
ATOM 584 C CA . ASP A 1 73 ? -10.961 -18.829 0.383 1.00 77.62 73 ASP A CA 1
ATOM 585 C C . ASP A 1 73 ? -10.761 -18.504 1.874 1.00 77.62 73 ASP A C 1
ATOM 587 O O . ASP A 1 73 ? -11.657 -18.704 2.685 1.00 77.62 73 ASP A O 1
ATOM 591 N N . TYR A 1 74 ? -9.612 -17.919 2.228 1.00 78.75 74 TYR A N 1
ATOM 592 C CA . TYR A 1 74 ? -9.251 -17.530 3.595 1.00 78.75 74 TYR A CA 1
ATOM 593 C C . TYR A 1 74 ? -9.481 -16.037 3.888 1.00 78.75 74 TYR A C 1
ATOM 595 O O . TYR A 1 74 ? -8.963 -15.509 4.871 1.00 78.75 74 TYR A O 1
ATOM 603 N N . GLY A 1 75 ? -10.219 -15.331 3.025 1.00 82.12 75 GLY A N 1
ATOM 604 C CA . GLY A 1 75 ? -10.470 -13.893 3.140 1.00 82.12 75 GLY A CA 1
ATOM 605 C C . GLY A 1 75 ? -9.689 -13.063 2.121 1.00 82.12 75 GLY A C 1
ATOM 606 O O . GLY A 1 75 ? -9.374 -13.528 1.024 1.00 82.12 75 GLY A O 1
ATOM 607 N N . LEU A 1 76 ? -9.407 -11.802 2.453 1.00 83.25 76 LEU A N 1
ATOM 608 C CA . LEU A 1 76 ? -8.699 -10.886 1.556 1.00 83.25 76 LEU A CA 1
ATOM 609 C C . LEU A 1 76 ? -7.189 -11.129 1.600 1.00 83.25 76 LEU A C 1
ATOM 611 O O . LEU A 1 76 ? -6.582 -11.149 2.670 1.00 83.25 76 LEU A O 1
ATOM 615 N N . LYS A 1 77 ? -6.576 -11.249 0.424 1.00 83.00 77 LYS A N 1
ATOM 616 C CA . LYS A 1 77 ? -5.123 -11.224 0.256 1.00 83.00 77 LYS A CA 1
ATOM 617 C C . LYS A 1 77 ? -4.702 -9.888 -0.333 1.00 83.00 77 LYS A C 1
ATOM 619 O O . LYS A 1 77 ? -5.353 -9.366 -1.234 1.00 83.00 77 LYS A O 1
ATO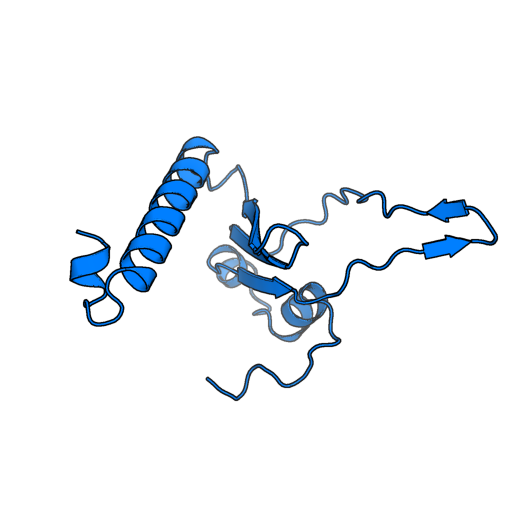M 624 N N . ILE A 1 78 ? -3.590 -9.363 0.170 1.00 81.94 78 ILE A N 1
ATOM 625 C CA . ILE A 1 78 ? -2.986 -8.115 -0.289 1.00 81.94 78 ILE A CA 1
ATOM 626 C C . ILE A 1 78 ? -1.623 -8.452 -0.882 1.00 81.94 78 ILE A C 1
ATOM 628 O O . ILE A 1 78 ? -0.805 -9.117 -0.248 1.00 81.94 78 ILE A O 1
ATOM 632 N N . LYS A 1 79 ? -1.381 -7.991 -2.103 1.00 83.75 79 LYS A N 1
ATOM 633 C CA . LYS A 1 79 ? -0.076 -8.005 -2.753 1.00 83.75 79 LYS A CA 1
ATOM 634 C C . LYS A 1 79 ? 0.359 -6.567 -2.994 1.00 83.75 79 LYS A C 1
ATOM 636 O O . LYS A 1 79 ? -0.413 -5.786 -3.537 1.00 83.75 79 LYS A O 1
ATOM 641 N N . ILE A 1 80 ? 1.602 -6.249 -2.650 1.00 85.25 80 ILE A N 1
ATOM 642 C CA . ILE A 1 80 ? 2.226 -4.976 -3.012 1.00 85.25 80 ILE A CA 1
ATOM 643 C C . ILE A 1 80 ? 3.293 -5.226 -4.071 1.00 85.25 80 ILE A C 1
ATOM 645 O O . ILE A 1 80 ? 4.032 -6.210 -4.010 1.00 85.25 80 ILE A O 1
ATOM 649 N N . GLN A 1 81 ? 3.342 -4.341 -5.058 1.00 86.50 81 GLN A N 1
ATOM 650 C CA . GLN A 1 81 ? 4.450 -4.207 -5.994 1.00 86.50 81 GLN A CA 1
ATOM 651 C C . GLN A 1 81 ? 4.985 -2.783 -5.869 1.00 86.50 81 GLN A C 1
ATOM 653 O O . GLN A 1 81 ? 4.208 -1.830 -5.849 1.00 86.50 81 GLN A O 1
ATOM 658 N N . TYR A 1 82 ? 6.297 -2.639 -5.733 1.00 87.56 82 TYR A N 1
ATOM 659 C CA . TYR A 1 82 ? 6.945 -1.345 -5.540 1.00 87.56 82 TYR A CA 1
ATOM 660 C C . TYR A 1 82 ? 8.254 -1.276 -6.328 1.00 87.56 82 TYR A C 1
ATOM 662 O O . TYR A 1 82 ? 8.856 -2.307 -6.631 1.00 87.56 82 TYR A O 1
ATOM 670 N N . ASN A 1 83 ? 8.672 -0.057 -6.663 1.00 87.50 83 ASN A N 1
ATOM 671 C CA . ASN A 1 83 ? 9.977 0.207 -7.250 1.00 87.50 83 ASN A CA 1
ATOM 672 C C . ASN A 1 83 ? 11.045 0.211 -6.134 1.00 87.50 83 ASN A C 1
ATOM 674 O O . ASN A 1 83 ? 10.973 1.078 -5.255 1.00 87.50 83 ASN A O 1
ATOM 678 N N . PRO A 1 84 ? 12.017 -0.723 -6.142 1.00 88.25 84 PRO A N 1
ATOM 679 C CA . PRO A 1 84 ? 13.051 -0.796 -5.110 1.00 88.25 84 PRO A CA 1
ATOM 680 C C . PRO A 1 84 ? 14.014 0.400 -5.121 1.00 88.25 84 PRO A C 1
ATOM 682 O O . PRO A 1 84 ? 14.626 0.678 -4.093 1.00 88.25 84 PRO A O 1
ATOM 685 N N . ASP A 1 85 ? 14.102 1.147 -6.227 1.00 87.88 85 ASP A N 1
ATOM 686 C CA . ASP A 1 85 ? 14.894 2.384 -6.300 1.00 87.88 85 ASP A CA 1
ATOM 687 C C . ASP A 1 85 ? 14.240 3.537 -5.516 1.00 87.88 85 ASP A C 1
ATOM 689 O O . ASP A 1 85 ? 14.889 4.532 -5.198 1.00 87.88 85 ASP A O 1
ATOM 693 N N . VAL A 1 86 ? 12.943 3.414 -5.202 1.00 88.00 86 VAL A N 1
ATOM 694 C CA . VAL A 1 86 ? 12.152 4.433 -4.491 1.00 88.00 86 VAL A CA 1
ATOM 695 C C . VAL A 1 86 ? 11.805 3.992 -3.070 1.00 88.00 86 VAL A C 1
ATOM 697 O O . VAL A 1 86 ? 11.805 4.816 -2.155 1.00 88.00 86 VAL A O 1
ATOM 700 N N . PHE A 1 87 ? 11.517 2.705 -2.862 1.00 89.50 87 PHE A N 1
ATOM 701 C CA . PHE A 1 87 ? 11.089 2.173 -1.569 1.00 89.50 87 PHE A CA 1
ATOM 702 C C . PHE A 1 87 ? 11.952 0.997 -1.117 1.00 89.50 87 PHE A C 1
ATOM 704 O O . PHE A 1 87 ? 12.152 0.032 -1.850 1.00 89.50 87 PHE A O 1
ATOM 711 N N . SER A 1 88 ? 12.380 1.032 0.147 1.00 93.44 88 SER A N 1
ATOM 712 C CA . SER A 1 88 ? 13.014 -0.120 0.791 1.00 93.44 88 SER A CA 1
ATOM 713 C C . SER A 1 88 ? 11.976 -1.151 1.243 1.00 93.44 88 SER A C 1
ATOM 715 O O . SER A 1 88 ? 10.851 -0.799 1.605 1.00 93.44 88 SER A O 1
ATOM 717 N N . GLU A 1 89 ? 12.371 -2.422 1.317 1.00 92.12 89 GLU A N 1
ATOM 718 C CA . GLU A 1 89 ? 11.524 -3.495 1.860 1.00 92.12 89 GLU A CA 1
ATOM 719 C C . GLU A 1 89 ? 11.052 -3.197 3.294 1.00 92.12 89 GLU A C 1
ATOM 721 O O . GLU A 1 89 ? 9.888 -3.422 3.635 1.00 92.12 89 GLU A O 1
ATOM 726 N N . THR A 1 90 ? 11.923 -2.612 4.120 1.00 95.69 90 THR A N 1
ATOM 727 C CA . THR A 1 90 ? 11.595 -2.193 5.489 1.00 95.69 90 THR A CA 1
ATOM 728 C C . THR A 1 90 ? 10.480 -1.148 5.506 1.00 95.69 90 THR A C 1
ATOM 730 O O . THR A 1 90 ? 9.549 -1.248 6.307 1.00 95.69 90 THR A O 1
ATOM 733 N N . THR A 1 91 ? 10.534 -0.164 4.602 1.00 92.94 91 THR A N 1
ATOM 734 C CA . THR A 1 91 ? 9.490 0.864 4.462 1.00 92.94 91 THR A CA 1
ATOM 735 C C . THR A 1 91 ? 8.150 0.229 4.100 1.00 92.94 91 THR A C 1
ATOM 737 O O . THR A 1 91 ? 7.142 0.512 4.746 1.00 92.94 91 THR A O 1
ATOM 740 N N . ILE A 1 92 ? 8.146 -0.670 3.115 1.00 91.38 92 ILE A N 1
ATOM 741 C CA . ILE A 1 92 ? 6.933 -1.352 2.644 1.00 91.38 92 ILE A CA 1
ATOM 742 C C . ILE A 1 92 ? 6.335 -2.236 3.744 1.00 91.38 92 ILE A C 1
ATOM 744 O O . ILE A 1 92 ? 5.123 -2.230 3.960 1.00 91.38 92 ILE A O 1
ATOM 748 N N . SER A 1 93 ? 7.179 -2.948 4.490 1.00 91.12 93 SER A N 1
ATOM 7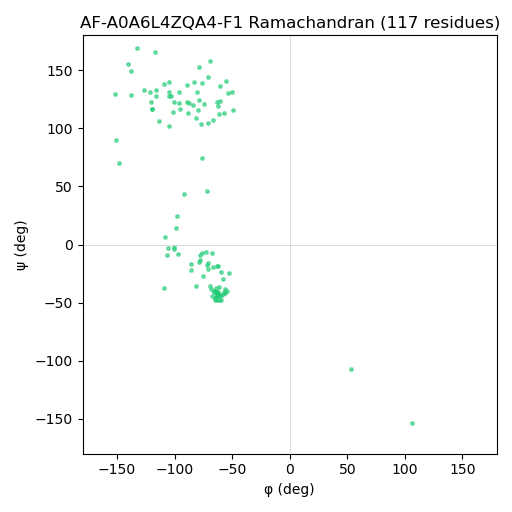49 C CA . SER A 1 93 ? 6.755 -3.799 5.608 1.00 91.12 93 SER A CA 1
ATOM 750 C C . SER A 1 93 ? 6.127 -2.991 6.746 1.00 91.12 93 SER A C 1
ATOM 752 O O . SER A 1 93 ? 5.099 -3.389 7.307 1.00 91.12 93 SER A O 1
ATOM 754 N N . LYS A 1 94 ? 6.698 -1.821 7.062 1.00 92.31 94 LYS A N 1
ATOM 755 C CA . LYS A 1 94 ? 6.127 -0.897 8.048 1.00 92.31 94 LYS A CA 1
ATOM 756 C C . LYS A 1 94 ? 4.776 -0.348 7.580 1.00 92.31 94 LYS A C 1
ATOM 758 O O . LYS A 1 94 ? 3.804 -0.449 8.324 1.00 92.31 94 LYS A O 1
ATOM 763 N N . MET A 1 95 ? 4.688 0.118 6.331 1.00 89.50 95 MET A N 1
ATOM 764 C CA . MET A 1 95 ? 3.432 0.591 5.732 1.00 89.50 95 MET A CA 1
ATOM 765 C C . MET A 1 95 ? 2.332 -0.479 5.772 1.00 89.50 95 MET A C 1
ATOM 767 O O . MET A 1 95 ? 1.189 -0.174 6.092 1.00 89.50 95 MET A O 1
ATOM 771 N N . LEU A 1 96 ? 2.664 -1.744 5.491 1.00 87.81 96 LEU A N 1
ATOM 772 C CA . LEU A 1 96 ? 1.714 -2.861 5.570 1.00 87.81 96 LEU A CA 1
ATOM 773 C C . LEU A 1 96 ? 1.217 -3.121 6.992 1.00 87.81 96 LEU A C 1
ATOM 775 O O . LEU A 1 96 ? 0.037 -3.416 7.194 1.00 87.81 96 LEU A O 1
ATOM 779 N N . THR A 1 97 ? 2.115 -3.020 7.969 1.00 89.75 97 THR A N 1
ATOM 780 C CA . THR A 1 97 ? 1.775 -3.198 9.384 1.00 89.75 97 THR A CA 1
ATOM 781 C C . THR A 1 97 ? 0.819 -2.100 9.845 1.00 89.75 97 THR A C 1
ATOM 783 O O . THR A 1 97 ? -0.220 -2.397 10.434 1.00 89.75 97 THR A O 1
ATOM 786 N N . GLU A 1 98 ? 1.119 -0.848 9.500 1.00 89.25 98 GLU A N 1
ATOM 787 C CA . GLU A 1 98 ? 0.267 0.308 9.798 1.00 89.25 98 GLU A CA 1
ATOM 788 C C . GLU A 1 98 ? -1.084 0.213 9.079 1.00 89.25 98 GLU A C 1
ATOM 790 O O . GLU A 1 98 ? -2.130 0.377 9.702 1.00 89.25 98 GLU A O 1
ATOM 79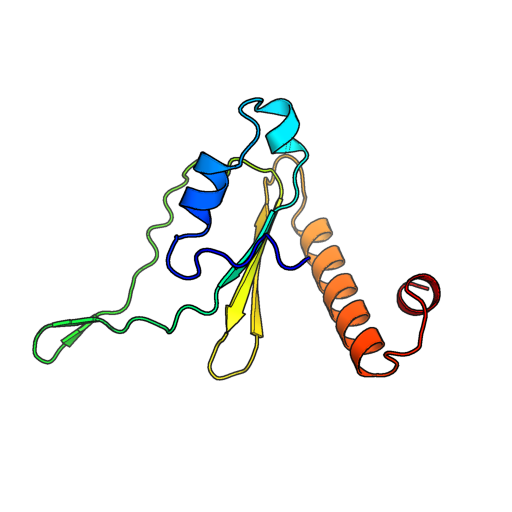5 N N . TYR A 1 99 ? -1.092 -0.150 7.793 1.00 87.25 99 TYR A N 1
ATOM 796 C CA . TYR A 1 99 ? -2.322 -0.336 7.022 1.00 87.25 99 TYR A CA 1
ATOM 797 C C . TYR A 1 99 ? -3.244 -1.391 7.648 1.00 87.25 99 TYR A C 1
ATOM 799 O O . TYR A 1 99 ? -4.454 -1.180 7.766 1.00 87.25 99 TYR A O 1
ATOM 807 N N . LYS A 1 100 ? -2.678 -2.517 8.104 1.00 86.81 100 LYS A N 1
ATOM 808 C CA . LYS A 1 100 ? -3.436 -3.559 8.806 1.00 86.81 100 LYS A CA 1
ATOM 809 C C . LYS A 1 100 ? -4.025 -3.038 10.120 1.00 86.81 100 LYS A C 1
ATOM 811 O O . LYS A 1 100 ? -5.197 -3.302 10.383 1.00 86.81 1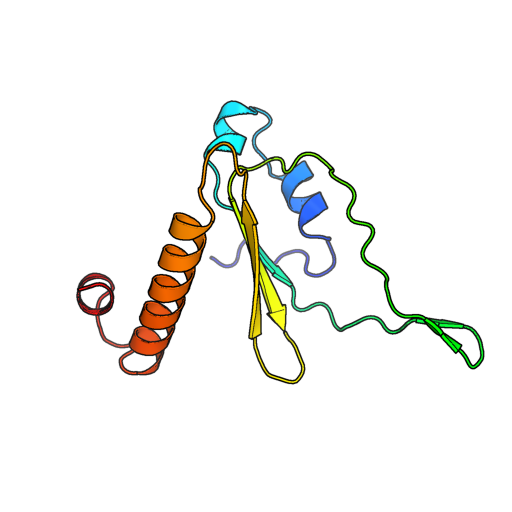00 LYS A O 1
ATOM 816 N N . ALA A 1 101 ? -3.245 -2.300 10.909 1.00 89.00 101 ALA A N 1
ATOM 817 C CA . ALA A 1 101 ? -3.711 -1.718 12.166 1.00 89.00 101 ALA A CA 1
ATOM 818 C C . ALA A 1 101 ? -4.861 -0.724 11.938 1.00 89.00 101 ALA A C 1
ATOM 820 O O . ALA A 1 101 ? -5.884 -0.805 12.613 1.00 89.00 101 ALA A O 1
ATOM 821 N N . ILE A 1 102 ? -4.748 0.139 10.922 1.00 89.25 102 ILE A N 1
ATOM 822 C CA . ILE A 1 102 ? -5.804 1.090 10.547 1.00 89.25 102 ILE A CA 1
ATOM 823 C C . ILE A 1 102 ? -7.097 0.353 10.184 1.00 89.25 102 ILE A C 1
ATOM 825 O O . ILE A 1 102 ? -8.157 0.700 10.698 1.00 89.25 102 ILE A O 1
ATOM 829 N N . ILE A 1 103 ? -7.032 -0.696 9.353 1.00 88.44 103 ILE A N 1
ATOM 830 C CA . ILE A 1 103 ? -8.221 -1.495 9.007 1.00 88.44 103 ILE A CA 1
ATOM 831 C C . ILE A 1 103 ? -8.851 -2.112 10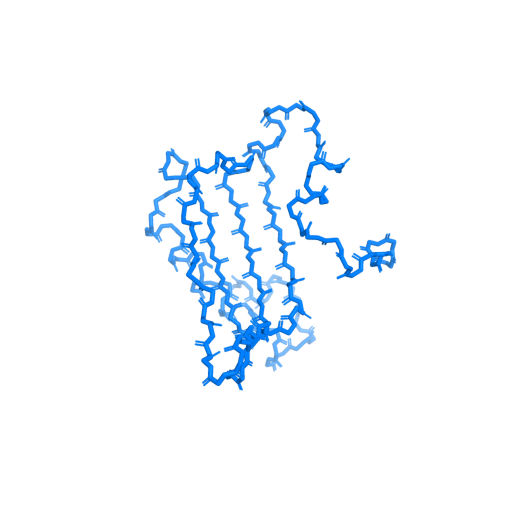.259 1.00 88.44 103 ILE A C 1
ATOM 833 O O . ILE A 1 103 ? -10.071 -2.082 10.411 1.00 88.44 103 ILE A O 1
ATOM 837 N N . GLN A 1 104 ? -8.039 -2.668 11.159 1.00 90.06 104 GLN A N 1
ATOM 838 C CA . GLN A 1 104 ? -8.537 -3.269 12.396 1.00 90.06 104 GLN A CA 1
ATOM 839 C C . GLN A 1 104 ? -9.217 -2.232 13.298 1.00 90.06 104 GLN A C 1
ATOM 841 O O . GLN A 1 104 ? -10.294 -2.507 13.826 1.00 90.06 104 GLN A O 1
ATOM 846 N N . ASN A 1 105 ? -8.643 -1.033 13.410 1.00 91.31 105 ASN A N 1
ATOM 847 C CA . ASN A 1 105 ? -9.220 0.063 14.181 1.00 91.31 105 ASN A CA 1
ATOM 848 C C . ASN A 1 105 ? -10.537 0.566 13.566 1.00 91.31 105 ASN A C 1
ATOM 850 O O . ASN A 1 105 ? -11.495 0.790 14.302 1.00 91.31 105 ASN A O 1
ATOM 854 N N . ILE A 1 106 ? -10.618 0.677 12.232 1.00 93.00 106 ILE A N 1
ATOM 855 C CA . ILE A 1 106 ? -11.854 1.050 11.521 1.00 93.00 106 ILE A CA 1
ATOM 856 C C . ILE A 1 106 ? -12.958 0.021 11.781 1.00 93.00 106 ILE A C 1
ATOM 858 O O . ILE A 1 106 ? -14.099 0.394 12.030 1.00 93.00 106 ILE A O 1
ATOM 862 N N . ILE A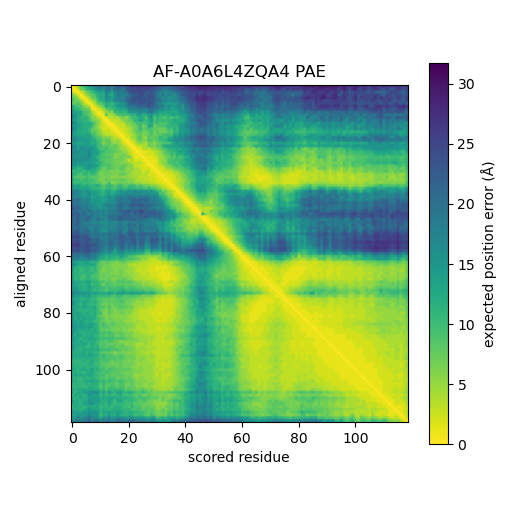 1 107 ? -12.636 -1.275 11.731 1.00 92.44 107 ILE A N 1
ATOM 863 C CA . ILE A 1 107 ? -13.617 -2.342 11.982 1.00 92.44 107 ILE A CA 1
ATOM 864 C C . ILE A 1 107 ? -14.097 -2.315 13.440 1.00 92.44 107 ILE A C 1
ATOM 866 O O . ILE A 1 107 ? -15.280 -2.526 13.696 1.00 92.44 107 ILE A O 1
ATOM 870 N N . ALA A 1 108 ? -13.191 -2.073 14.390 1.00 93.88 108 ALA A N 1
ATOM 871 C CA . ALA A 1 108 ? -13.507 -2.067 15.816 1.00 93.88 108 ALA A CA 1
ATOM 872 C C . ALA A 1 108 ? -14.262 -0.808 16.276 1.00 93.88 108 ALA A C 1
ATOM 874 O O . ALA A 1 108 ? -14.970 -0.857 17.281 1.00 93.88 108 ALA A O 1
ATOM 875 N N . SER A 1 109 ? -14.084 0.323 15.591 1.00 92.94 109 SER A N 1
ATOM 876 C CA . SER A 1 109 ? -14.682 1.613 15.958 1.00 92.94 109 SER A CA 1
ATOM 877 C C . SER A 1 109 ? -14.966 2.456 14.704 1.00 92.94 109 SER A C 1
ATOM 879 O O . SER A 1 109 ? -14.264 3.441 14.452 1.00 92.94 109 SER A O 1
ATOM 881 N N . PRO A 1 110 ? -15.958 2.071 13.880 1.00 91.56 110 PRO A N 1
ATOM 882 C CA . PRO A 1 110 ? -16.246 2.725 12.598 1.00 91.56 110 PRO A CA 1
ATOM 883 C C . PRO A 1 110 ? -16.673 4.195 12.728 1.00 91.56 110 PRO A C 1
ATOM 885 O O . PRO A 1 110 ? -16.620 4.940 11.751 1.00 91.56 110 PRO A O 1
ATOM 888 N N . GLU A 1 111 ? -17.099 4.616 13.915 1.00 94.00 111 GLU A N 1
ATOM 889 C CA . GLU A 1 111 ? -17.469 5.989 14.255 1.00 94.00 111 GLU A CA 1
ATOM 890 C C . GLU A 1 111 ? -16.276 6.922 14.520 1.00 94.00 111 GLU A C 1
ATOM 892 O O . GLU A 1 111 ? -16.459 8.141 14.529 1.00 94.00 111 GLU A O 1
ATOM 897 N N . LYS A 1 112 ? -15.067 6.382 14.732 1.00 90.62 112 LYS A N 1
ATOM 898 C CA . LYS A 1 112 ? -13.870 7.198 14.980 1.00 90.62 112 LYS A CA 1
ATOM 899 C C . LYS A 1 112 ? -13.425 7.931 13.722 1.00 90.62 112 LYS A C 1
ATOM 901 O O . LYS A 1 112 ? -13.471 7.413 12.605 1.00 90.62 112 LYS A O 1
ATOM 906 N N . THR A 1 113 ? -12.929 9.143 13.917 1.00 91.06 113 THR A N 1
ATOM 907 C CA . THR A 1 113 ? -12.327 9.934 12.847 1.00 91.06 113 THR A CA 1
ATOM 908 C C . THR A 1 113 ? -11.005 9.319 12.389 1.00 91.06 113 THR A C 1
ATOM 910 O O . THR A 1 113 ? -10.329 8.614 13.134 1.00 91.06 113 THR A O 1
ATOM 913 N N . ILE A 1 114 ? -10.581 9.638 11.161 1.00 84.62 114 ILE A N 1
ATOM 914 C CA . ILE A 1 114 ? -9.296 9.167 10.615 1.00 84.62 114 ILE A CA 1
ATOM 915 C C . ILE A 1 114 ? -8.131 9.524 11.548 1.00 84.62 114 ILE A C 1
ATOM 917 O O . ILE A 1 114 ? -7.255 8.696 11.764 1.00 84.62 114 ILE A O 1
ATOM 921 N N . VAL A 1 115 ? -8.149 10.722 12.139 1.00 86.75 115 VAL A N 1
ATOM 922 C CA . VAL A 1 115 ? -7.094 11.191 13.050 1.00 86.75 115 VAL A CA 1
ATOM 923 C C . VAL A 1 115 ? -6.998 10.299 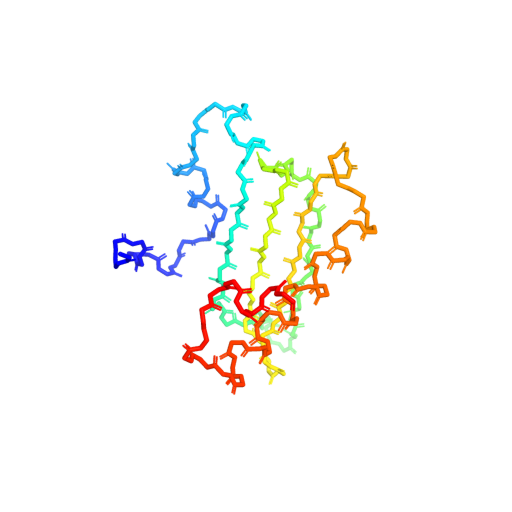14.290 1.00 86.75 115 VAL A C 1
ATOM 925 O O . VAL A 1 115 ? -5.901 9.921 14.695 1.00 86.75 115 VAL A O 1
ATOM 928 N N . GLU A 1 116 ? -8.137 9.908 14.861 1.00 84.38 116 GLU A N 1
ATOM 929 C CA . GLU A 1 116 ? -8.204 9.034 16.041 1.00 84.38 116 GLU A CA 1
ATOM 930 C C . GLU A 1 116 ? -7.804 7.584 15.738 1.00 84.38 116 GLU A C 1
ATOM 932 O O . GLU A 1 116 ? -7.450 6.841 16.650 1.00 84.38 116 GLU A O 1
ATOM 937 N N . LEU A 1 117 ? -7.868 7.167 14.472 1.00 81.56 117 LEU A N 1
ATOM 938 C CA . LEU A 1 117 ? -7.505 5.819 14.029 1.00 81.56 117 LEU A CA 1
ATOM 939 C C . LEU A 1 117 ? -6.005 5.662 13.744 1.00 81.56 117 LEU A C 1
ATOM 941 O O . LEU A 1 117 ? -5.511 4.531 13.734 1.00 81.56 117 LEU A O 1
ATOM 945 N N . THR A 1 118 ? -5.312 6.774 13.479 1.00 71.94 118 THR A N 1
ATOM 946 C CA . THR A 1 118 ? -3.884 6.828 13.121 1.00 71.94 118 THR A CA 1
ATOM 947 C C . THR A 1 118 ? -2.976 7.333 14.246 1.00 71.94 118 THR A C 1
ATOM 949 O O . THR A 1 118 ? -1.768 7.422 14.032 1.00 71.94 118 THR A O 1
ATOM 952 N N . SER A 1 119 ? -3.554 7.727 15.387 1.00 62.50 119 SER A N 1
ATOM 953 C CA . SER A 1 119 ? -2.831 8.228 16.568 1.00 62.50 119 SER A CA 1
ATOM 954 C C . SER A 1 119 ? -2.343 7.108 17.482 1.00 62.50 119 SER A C 1
ATOM 956 O O . SER A 1 119 ? -2.970 6.025 17.482 1.00 62.50 119 SER A O 1
#

Solvent-accessible surface area (backbone atoms only — not comparable to full-atom values): 7614 Å² total; per-residue (Å²): 129,82,86,78,73,82,61,93,83,61,58,69,69,58,52,43,70,74,68,47,69,91,46,67,73,60,28,52,71,40,76,46,80,43,79,45,86,65,77,86,77,76,43,71,58,91,93,42,81,48,75,85,76,81,76,82,70,84,65,78,67,72,39,38,35,37,41,39,35,32,70,49,98,92,42,82,45,79,46,78,51,67,37,71,94,81,44,53,72,69,57,53,53,50,51,52,51,52,52,51,50,38,52,51,41,42,73,77,42,71,84,58,51,72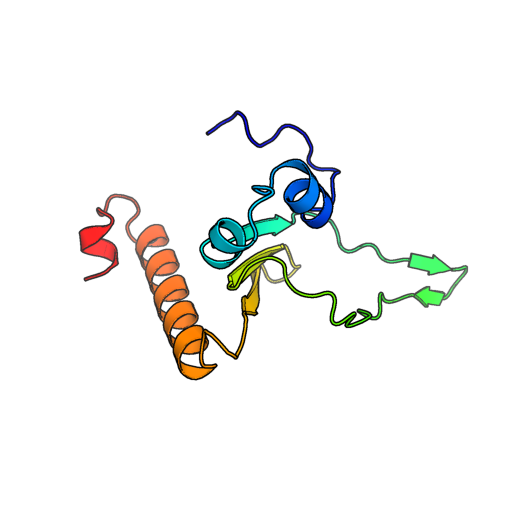,69,72,51,74,105

Nearest PDB structures (foldseek):
  2jgp-assembly1_A  TM=7.078E-01  e=7.853E-02  Brevibacillus brevis
  7x17-assembly3_C  TM=9.148E-01  e=5.403E+00  Pseudomonas aeruginosa PAO1
  7x0f-assembly3_C  TM=9.175E-01  e=7.069E+00  Pseudomonas aeruginosa PAO1
  9dm1-assembly1_V  TM=3.410E-01  e=5.507E-01  Mycolicibacterium smegmatis MC2 155
  6xb3-assembly6_K  TM=3.821E-01  e=7.560E+00  Autographa californica nucleopolyhedrovirus

pLDDT: mean 73.52, std 15.86, range [35.78, 95.69]

Radius of gyration: 17.46 Å; Cα contacts (8 Å, |Δi|>4): 99; chains: 1; bounding box: 35×47×38 Å

Secondary structure (DSSP, 8-state):
-GGG-S-TTS-HHHHHHHHS-S-HHHHTTPEEEEEE-----PEEETTEEE--------PPPSSSEEEEEEEETTEEEEEEEE-TTT--HHHHHHHHHHHHHHHHHHHH-TTS-HHHHH-